Protein AF-A0A2S8VCX4-F1 (afdb_monomer_lite)

pLDDT: mean 88.56, std 6.52, range [58.34, 95.56]

Foldseek 3Di:
DVVLVVVLVVCQVPADWDDDPNDIDGDHDPVSVVVVVVVVVVVVVVVVVVVVVVVVVVVVVVVVVVVVVVVVVVVVVVVVVVVVVVVVVVVVVVVVVVVVVD

Radius of gyration: 37.27 Å; chains: 1; bounding box: 66×27×107 Å

Structure (mmCIF, N/CA/C/O backbone):
data_AF-A0A2S8VCX4-F1
#
_entry.id   AF-A0A2S8VCX4-F1
#
loop_
_atom_site.group_PDB
_atom_site.id
_atom_site.type_symbol
_atom_site.label_atom_id
_atom_site.label_alt_id
_atom_site.label_comp_id
_atom_site.label_asym_id
_atom_site.label_entity_id
_atom_site.label_seq_id
_atom_site.pdbx_PDB_ins_code
_atom_site.Cartn_x
_atom_site.Cartn_y
_atom_site.Cartn_z
_atom_site.occupancy
_atom_site.B_iso_or_equiv
_atom_site.auth_seq_id
_atom_site.auth_comp_id
_atom_site.auth_asym_id
_atom_site.auth_atom_id
_atom_site.pdbx_PDB_model_num
ATOM 1 N N . MET A 1 1 ? -18.336 2.951 12.801 1.00 72.75 1 MET A N 1
ATOM 2 C CA . MET A 1 1 ? -17.582 1.957 13.606 1.00 72.75 1 MET A CA 1
ATOM 3 C C . MET A 1 1 ? -17.185 2.564 14.944 1.00 72.75 1 MET A C 1
ATOM 5 O O . MET A 1 1 ? -17.523 1.979 15.962 1.00 72.75 1 MET A O 1
ATOM 9 N N . GLU A 1 2 ? -16.592 3.763 14.950 1.00 75.56 2 GLU A N 1
ATOM 10 C CA . GLU A 1 2 ? -16.397 4.572 16.170 1.00 75.56 2 GLU A CA 1
ATOM 11 C C . GLU A 1 2 ? -17.708 4.806 16.932 1.00 75.56 2 GLU A C 1
ATOM 13 O O . GLU A 1 2 ? -17.789 4.443 18.098 1.00 75.56 2 GLU A O 1
ATOM 18 N N . GLU A 1 3 ? -18.780 5.217 16.245 1.00 82.00 3 GLU A N 1
ATOM 19 C CA . GLU A 1 3 ? -20.110 5.394 16.861 1.00 82.00 3 GLU A CA 1
ATOM 20 C C . GLU A 1 3 ? -20.625 4.142 17.599 1.00 82.00 3 GLU A C 1
ATOM 22 O O . GLU A 1 3 ? -21.246 4.247 18.653 1.00 82.00 3 GLU A O 1
ATOM 27 N N . LYS A 1 4 ? -20.339 2.936 17.083 1.00 81.06 4 LYS A N 1
ATOM 28 C CA . LYS A 1 4 ? -20.727 1.673 17.735 1.00 81.06 4 LYS A CA 1
ATOM 29 C C . LYS A 1 4 ? -19.902 1.400 18.990 1.00 81.06 4 LYS A C 1
ATOM 31 O O . LYS A 1 4 ? -20.446 0.955 19.994 1.00 81.06 4 LYS A O 1
ATOM 36 N N . ILE A 1 5 ? -18.596 1.653 18.924 1.00 84.00 5 ILE A N 1
ATOM 37 C CA . ILE A 1 5 ? -17.701 1.509 20.074 1.00 84.00 5 ILE A CA 1
ATOM 38 C C . ILE A 1 5 ? -18.130 2.477 21.177 1.00 84.00 5 ILE A C 1
ATOM 40 O O . ILE A 1 5 ? -18.185 2.087 22.340 1.00 84.00 5 ILE A O 1
ATOM 44 N N . ASP A 1 6 ? -18.462 3.714 20.818 1.00 85.75 6 ASP A N 1
ATOM 45 C CA . ASP A 1 6 ? -18.850 4.737 21.783 1.00 85.75 6 ASP A CA 1
ATOM 46 C C . ASP A 1 6 ? -20.217 4.447 22.414 1.00 85.75 6 ASP A C 1
ATOM 48 O O . ASP A 1 6 ? -20.341 4.545 23.633 1.00 85.75 6 ASP A O 1
ATOM 52 N N . LEU A 1 7 ? -21.186 3.933 21.646 1.00 85.75 7 LEU A N 1
ATOM 53 C CA . LEU A 1 7 ? -22.450 3.410 22.185 1.00 85.75 7 LEU A CA 1
ATOM 54 C C . LEU A 1 7 ? -22.236 2.282 23.205 1.00 85.75 7 LEU A C 1
ATOM 56 O O . LEU A 1 7 ? -22.892 2.246 24.248 1.00 85.75 7 LEU A O 1
ATOM 60 N N . ILE A 1 8 ? -21.322 1.347 22.928 1.00 82.31 8 ILE A N 1
ATOM 61 C CA . ILE A 1 8 ? -21.028 0.258 23.867 1.00 82.31 8 ILE A CA 1
ATOM 62 C C . ILE A 1 8 ? -20.298 0.796 25.105 1.00 82.31 8 ILE A C 1
ATOM 64 O O . ILE A 1 8 ? -20.647 0.426 26.224 1.00 82.31 8 ILE A O 1
ATOM 68 N N . LYS A 1 9 ? -19.332 1.709 24.948 1.00 83.12 9 LYS A N 1
ATOM 69 C CA . LYS A 1 9 ? -18.660 2.364 26.086 1.00 83.12 9 LYS A CA 1
ATOM 70 C C . LYS A 1 9 ? -19.644 3.121 26.976 1.00 83.12 9 LYS A C 1
ATOM 72 O O . LYS A 1 9 ? -19.517 3.065 28.199 1.00 83.12 9 LYS A O 1
ATOM 77 N N . GLU A 1 10 ? -20.610 3.816 26.384 1.00 84.75 10 GLU A N 1
ATOM 78 C CA . GLU A 1 10 ? -21.642 4.548 27.115 1.00 84.75 10 GLU A CA 1
ATOM 79 C C . GLU A 1 10 ? -22.530 3.590 27.917 1.00 84.75 10 GLU A C 1
ATOM 81 O O . GLU A 1 10 ? -22.727 3.792 29.117 1.00 84.75 10 GLU A O 1
ATOM 86 N N . LYS A 1 11 ? -22.981 2.486 27.304 1.00 80.62 11 LYS A N 1
ATOM 87 C CA . LYS A 1 11 ? -23.711 1.418 28.009 1.00 80.62 11 LYS A CA 1
ATOM 88 C C . LYS A 1 11 ? -22.910 0.828 29.170 1.00 80.62 11 LYS A C 1
ATOM 90 O O . LYS A 1 11 ? -23.476 0.601 30.233 1.00 80.62 11 LYS A O 1
ATOM 95 N N . LEU A 1 12 ? -21.611 0.588 28.980 1.00 79.38 12 LEU A N 1
ATOM 96 C CA . LEU A 1 12 ? -20.728 0.063 30.028 1.00 79.38 12 LEU A CA 1
ATOM 97 C C . LEU A 1 12 ? -20.538 1.067 31.173 1.00 79.38 12 LEU A C 1
ATOM 99 O O . LEU A 1 12 ? -20.529 0.675 32.336 1.00 79.38 12 LEU A O 1
ATOM 103 N N . SER A 1 13 ? -20.419 2.356 30.852 1.00 80.94 13 SER A N 1
ATOM 104 C CA . SER A 1 13 ? -20.214 3.426 31.840 1.00 80.94 13 SER A CA 1
ATOM 105 C C . SER A 1 13 ? -21.471 3.712 32.665 1.00 80.94 13 SER A C 1
ATOM 107 O O . SER A 1 13 ? -21.369 4.058 33.839 1.00 80.94 13 SER A O 1
ATOM 109 N N . ASN A 1 14 ? -22.649 3.522 32.065 1.00 81.75 14 ASN A N 1
ATOM 110 C CA . ASN A 1 14 ? -23.957 3.715 32.698 1.00 81.75 14 ASN A CA 1
ATOM 111 C C . ASN A 1 14 ? -24.597 2.397 33.180 1.00 81.75 14 ASN A C 1
ATOM 113 O O . ASN A 1 14 ? -25.761 2.378 33.588 1.00 81.75 14 ASN A O 1
ATOM 117 N N . GLY A 1 15 ? -23.861 1.285 33.104 1.00 76.94 15 GLY A N 1
ATOM 118 C CA . GLY A 1 15 ? -24.338 -0.042 33.475 1.00 76.94 15 GLY A CA 1
ATOM 119 C C . GLY A 1 15 ? -24.612 -0.170 34.973 1.00 76.94 15 GLY A C 1
ATOM 120 O O . GLY A 1 15 ? -24.052 0.553 35.801 1.00 76.94 15 GLY A O 1
ATOM 121 N N . LYS A 1 16 ? -25.474 -1.126 35.344 1.00 79.31 16 LYS A N 1
ATOM 122 C CA . LYS A 1 16 ? -25.725 -1.429 36.757 1.00 79.31 16 LYS A CA 1
ATOM 123 C C . LYS A 1 16 ? -24.411 -1.821 37.423 1.00 79.31 16 LYS A C 1
ATOM 125 O O . LYS A 1 16 ? -23.746 -2.772 37.011 1.00 79.31 16 LYS A O 1
ATOM 130 N N . SER A 1 17 ? -24.059 -1.080 38.465 1.00 80.12 17 SER A N 1
ATOM 131 C CA . SER A 1 17 ? -22.903 -1.366 39.297 1.00 80.12 17 SER A CA 1
ATOM 132 C C . SER A 1 17 ? -23.350 -1.763 40.696 1.00 80.12 17 SER A C 1
ATOM 134 O O . SER A 1 17 ? -24.365 -1.292 41.211 1.00 80.12 17 SER A O 1
ATOM 136 N N . ARG A 1 18 ? -22.593 -2.670 41.304 1.00 83.81 18 ARG A N 1
ATOM 137 C CA . ARG A 1 18 ? -22.766 -3.117 42.685 1.00 83.81 18 ARG A CA 1
ATOM 138 C C . ARG A 1 18 ? -21.433 -3.060 43.407 1.00 83.81 18 ARG A C 1
ATOM 140 O O . ARG A 1 18 ? -20.382 -3.183 42.785 1.00 83.81 18 ARG A O 1
ATOM 147 N N . PHE A 1 19 ? -21.471 -2.874 44.717 1.00 83.12 19 PHE A N 1
ATOM 148 C CA . PHE A 1 19 ? -20.269 -2.897 45.538 1.00 83.12 19 PHE A CA 1
ATOM 149 C C . PHE A 1 19 ? -20.150 -4.261 46.218 1.00 83.12 19 PHE A C 1
ATOM 151 O O . PHE A 1 19 ? -21.009 -4.634 47.012 1.00 83.12 19 PHE A O 1
ATOM 158 N N . GLU A 1 20 ? -19.097 -5.010 45.900 1.00 86.75 20 GLU A N 1
ATOM 159 C CA . GLU A 1 20 ? -18.824 -6.340 46.448 1.00 86.75 20 GLU A CA 1
ATOM 160 C C . GLU A 1 20 ? -17.368 -6.420 46.921 1.00 86.75 20 GLU A C 1
ATOM 162 O O . GLU A 1 20 ? -16.449 -6.019 46.209 1.00 86.75 20 GLU A O 1
ATOM 167 N N . ASN A 1 21 ? -17.140 -6.934 48.136 1.00 86.50 21 ASN A N 1
ATOM 168 C CA . ASN A 1 21 ? -15.802 -7.142 48.715 1.00 86.50 21 ASN A CA 1
ATOM 169 C C . ASN A 1 21 ? -14.867 -5.917 48.641 1.00 86.50 21 ASN A C 1
ATOM 171 O O . ASN A 1 21 ? -13.681 -6.043 48.331 1.00 86.50 21 ASN A O 1
ATOM 175 N N . GLY A 1 22 ? -15.393 -4.717 48.903 1.00 88.38 22 GLY A N 1
ATOM 176 C CA . GLY A 1 22 ? -14.596 -3.488 48.861 1.00 88.38 22 GLY A CA 1
ATOM 177 C C . GLY A 1 22 ? -14.320 -2.955 47.450 1.00 88.38 22 GLY A C 1
ATOM 178 O O . GLY A 1 22 ? -13.492 -2.059 47.301 1.00 88.38 22 GLY A O 1
ATOM 179 N N . LYS A 1 23 ? -14.973 -3.499 46.413 1.00 86.44 23 LYS A N 1
ATOM 180 C CA . LYS A 1 23 ? -14.773 -3.115 45.010 1.00 86.44 23 LYS A CA 1
ATOM 181 C C . LYS A 1 23 ? -16.100 -2.842 44.311 1.00 86.44 23 LYS A C 1
ATOM 183 O O . LYS A 1 23 ? -17.088 -3.535 44.533 1.00 86.44 23 LYS A O 1
ATOM 188 N N . THR A 1 24 ? -16.097 -1.868 43.408 1.00 80.31 24 THR A N 1
ATOM 189 C CA . THR A 1 24 ? -17.207 -1.656 42.475 1.00 80.31 24 THR A CA 1
ATOM 190 C C . THR A 1 24 ? -17.109 -2.663 41.334 1.00 80.31 24 THR A C 1
ATOM 192 O O . THR A 1 24 ? -16.079 -2.763 40.670 1.00 80.31 24 THR A O 1
ATOM 195 N N . VAL A 1 25 ? -18.184 -3.407 41.111 1.00 80.56 25 VAL A N 1
ATOM 196 C CA . VAL A 1 25 ? -18.344 -4.402 40.053 1.00 80.56 25 VAL A CA 1
ATOM 197 C C . VAL A 1 25 ? -19.444 -3.911 39.121 1.00 80.56 25 VAL A C 1
ATOM 199 O O . VAL A 1 25 ? -20.527 -3.561 39.583 1.00 80.56 25 VAL A O 1
ATOM 202 N N . VAL A 1 26 ? -19.174 -3.878 37.819 1.00 78.12 26 VAL A N 1
ATOM 203 C CA . VAL A 1 26 ? -20.145 -3.483 36.790 1.00 78.12 26 VAL A CA 1
ATOM 204 C C . VAL A 1 26 ? -20.622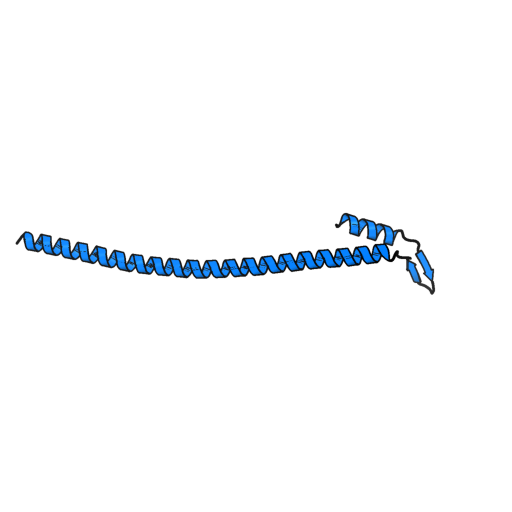 -4.738 36.071 1.00 78.12 26 VAL A C 1
ATOM 206 O O . VAL A 1 26 ? -19.803 -5.556 35.651 1.00 78.12 26 VAL A O 1
ATOM 209 N N . GLU A 1 27 ? -21.936 -4.910 35.944 1.00 76.25 27 GLU A N 1
ATOM 210 C CA . GLU A 1 27 ? -22.494 -5.978 35.117 1.00 76.25 27 GLU A CA 1
ATOM 211 C C . GLU A 1 27 ? -22.357 -5.614 33.640 1.00 76.25 27 GLU A C 1
ATOM 213 O O . GLU A 1 27 ? -22.801 -4.554 33.198 1.00 76.25 27 GLU A O 1
ATOM 218 N N . VAL A 1 28 ? -21.747 -6.516 32.874 1.00 76.19 28 VAL A N 1
ATOM 219 C CA . VAL A 1 28 ? -21.534 -6.343 31.439 1.00 76.19 28 VAL A CA 1
ATOM 220 C C . VAL A 1 28 ? -22.283 -7.431 30.684 1.00 76.19 28 VAL A C 1
ATOM 222 O O . VAL A 1 28 ? -22.133 -8.618 30.977 1.00 76.19 28 VAL A O 1
ATOM 225 N N . GLY A 1 29 ? -23.073 -7.027 29.689 1.00 82.00 29 GLY A N 1
ATOM 226 C CA . GLY A 1 29 ? -23.708 -7.956 28.764 1.00 82.00 29 GLY A CA 1
ATOM 227 C C . GLY A 1 29 ? -22.657 -8.684 27.927 1.00 82.00 29 GLY A C 1
ATOM 228 O O . GLY A 1 29 ? -21.845 -8.054 27.250 1.00 82.00 29 GLY A O 1
ATOM 229 N N . LEU A 1 30 ? -22.688 -10.019 27.929 1.00 82.06 30 LEU A N 1
ATOM 230 C CA . LEU A 1 30 ? -21.767 -10.838 27.128 1.00 82.06 30 LEU A CA 1
ATOM 231 C C . LEU A 1 30 ? -21.856 -10.502 25.625 1.00 82.06 30 LEU A C 1
ATOM 233 O O . LEU A 1 30 ? -20.855 -10.559 24.917 1.00 82.06 30 LEU A O 1
ATOM 237 N N . SER A 1 31 ? -23.043 -10.116 25.146 1.00 84.81 31 SER A N 1
ATOM 238 C CA . SER A 1 31 ? -23.271 -9.677 23.765 1.00 84.81 31 SER A CA 1
ATOM 239 C C . SER A 1 31 ? -22.502 -8.405 23.412 1.00 84.81 31 SER A C 1
ATOM 241 O O . SER A 1 31 ? -21.873 -8.364 22.360 1.00 84.81 31 SER A O 1
ATOM 243 N N . ASP A 1 32 ? -22.508 -7.399 24.292 1.00 83.69 32 ASP A N 1
ATOM 244 C CA . ASP A 1 32 ? -21.788 -6.142 24.067 1.00 83.69 32 ASP A CA 1
ATOM 245 C C . ASP A 1 32 ? -20.264 -6.389 24.079 1.00 83.69 32 ASP A C 1
ATOM 247 O O . ASP A 1 32 ? -19.526 -5.833 23.265 1.00 83.69 32 ASP A O 1
ATOM 251 N N . LEU A 1 33 ? -19.789 -7.294 24.949 1.00 84.25 33 LEU A N 1
ATOM 252 C CA . LEU A 1 33 ? -18.382 -7.706 24.989 1.00 84.25 33 LEU A CA 1
ATOM 253 C C . LEU A 1 33 ? -17.958 -8.441 23.704 1.00 84.25 33 LEU A C 1
ATOM 255 O O . LEU A 1 33 ? -16.895 -8.161 23.147 1.00 84.25 33 LEU A O 1
ATOM 259 N N . ASN A 1 34 ? -18.797 -9.356 23.210 1.00 89.06 34 ASN A N 1
ATOM 260 C CA . ASN A 1 34 ? -18.562 -10.067 21.952 1.00 89.06 34 ASN A CA 1
ATOM 261 C C . ASN A 1 34 ? -18.569 -9.125 20.743 1.00 89.06 34 ASN A C 1
ATOM 263 O O . ASN A 1 34 ? -17.773 -9.314 19.820 1.00 89.06 34 ASN A O 1
ATOM 267 N N . GLU A 1 35 ? -19.432 -8.106 20.734 1.00 88.62 35 GLU A N 1
ATOM 268 C CA . GLU A 1 35 ? -19.448 -7.111 19.659 1.00 88.62 35 GLU A CA 1
ATOM 269 C C . GLU A 1 35 ? -18.157 -6.279 19.665 1.00 88.62 35 GLU A C 1
ATOM 271 O O . GLU A 1 35 ? -17.547 -6.107 18.611 1.00 88.62 35 GLU A O 1
ATOM 276 N N . LEU A 1 36 ? -17.659 -5.856 20.835 1.00 87.44 36 LEU A N 1
ATOM 277 C CA . LEU A 1 36 ? -16.359 -5.177 20.943 1.00 87.44 36 LEU A CA 1
ATOM 278 C C . LEU A 1 36 ? -15.193 -6.043 20.452 1.00 87.44 36 LEU A C 1
ATOM 280 O O . LEU A 1 36 ? -14.326 -5.548 19.732 1.00 87.44 36 LEU A O 1
ATOM 284 N N . LEU A 1 37 ? -15.171 -7.326 20.820 1.00 89.50 37 LEU A N 1
ATOM 285 C CA . LEU A 1 37 ? -14.154 -8.277 20.358 1.00 89.50 37 LEU A CA 1
ATOM 286 C C . LEU A 1 37 ? -14.188 -8.449 18.837 1.00 89.50 37 LEU A C 1
ATOM 288 O O . LEU A 1 37 ? -13.139 -8.430 18.193 1.00 89.50 37 LEU A O 1
ATOM 292 N N . SER A 1 38 ? -15.386 -8.561 18.265 1.00 90.69 38 SER A N 1
ATOM 293 C CA . SER A 1 38 ? -15.573 -8.685 16.816 1.00 90.69 38 SER A CA 1
ATOM 294 C C . SER A 1 38 ? -15.107 -7.422 16.090 1.00 90.69 38 SER A C 1
ATOM 296 O O . SER A 1 38 ? -14.338 -7.502 15.138 1.00 90.69 38 SER A O 1
ATOM 298 N N . LEU A 1 39 ? -15.469 -6.240 16.598 1.00 91.25 39 LEU A N 1
ATOM 299 C CA . LEU A 1 39 ? -15.014 -4.961 16.049 1.00 91.25 39 LEU A CA 1
ATOM 300 C C . LEU A 1 39 ? -13.489 -4.812 16.122 1.00 91.25 39 LEU A C 1
ATOM 302 O O . LEU A 1 39 ? -12.867 -4.352 15.165 1.00 91.25 39 LEU A O 1
ATOM 306 N N . ALA A 1 40 ? -12.867 -5.214 17.233 1.00 88.38 40 ALA A N 1
ATOM 307 C CA . ALA A 1 40 ? -11.413 -5.192 17.371 1.00 88.38 40 ALA A CA 1
ATOM 308 C C . ALA A 1 40 ? -10.730 -6.130 16.361 1.00 88.38 40 ALA A C 1
ATOM 310 O O . ALA A 1 40 ? -9.708 -5.767 15.773 1.00 88.38 40 ALA A O 1
ATOM 311 N N . TYR A 1 41 ? -11.307 -7.312 16.135 1.00 91.94 41 TYR A N 1
ATOM 312 C CA . TYR A 1 41 ? -10.835 -8.263 15.134 1.00 91.94 41 TYR A CA 1
ATOM 313 C C . TYR A 1 41 ? -10.920 -7.683 13.715 1.00 91.94 41 TYR A C 1
ATOM 315 O O . TYR A 1 41 ? -9.921 -7.682 12.993 1.00 91.94 41 TYR A O 1
ATOM 323 N N . ASP A 1 42 ? -12.062 -7.101 13.349 1.00 91.44 42 ASP A N 1
ATOM 324 C CA . ASP A 1 42 ? -12.277 -6.491 12.034 1.00 91.44 42 ASP A CA 1
ATOM 325 C C . ASP A 1 42 ? -11.317 -5.322 11.774 1.00 91.44 42 ASP A C 1
ATOM 327 O O . ASP A 1 42 ? -10.701 -5.244 10.708 1.00 91.44 42 ASP A O 1
ATOM 331 N N . ILE A 1 43 ? -11.126 -4.437 12.761 1.00 90.06 43 ILE A N 1
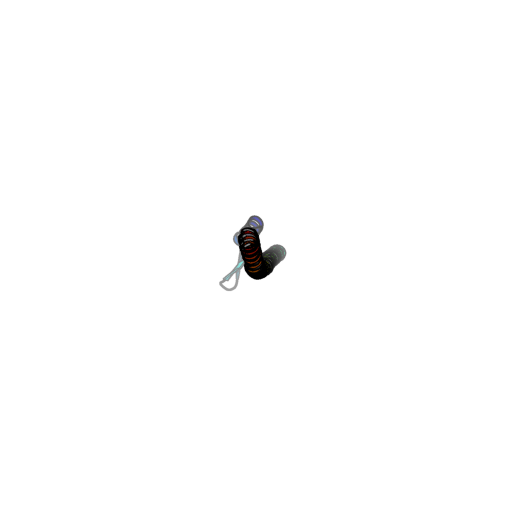ATOM 332 C CA . ILE A 1 43 ? -10.185 -3.308 12.666 1.00 90.06 43 ILE A CA 1
ATOM 333 C C . ILE A 1 43 ? -8.757 -3.812 12.454 1.00 90.06 43 ILE A C 1
ATOM 335 O O . ILE A 1 43 ? -8.025 -3.274 11.618 1.00 90.06 43 ILE A O 1
ATOM 339 N N . ASN A 1 44 ? -8.346 -4.835 13.201 1.00 92.38 44 ASN A N 1
ATOM 340 C CA . ASN A 1 44 ? -7.003 -5.389 13.079 1.00 92.38 44 ASN A CA 1
ATOM 341 C C . ASN A 1 44 ? -6.794 -6.067 11.724 1.00 92.38 44 ASN A C 1
ATOM 343 O O . ASN A 1 44 ? -5.763 -5.835 11.095 1.00 92.38 44 ASN A O 1
ATOM 347 N N . ASN A 1 45 ? -7.778 -6.817 11.228 1.00 94.12 45 ASN A N 1
ATOM 348 C CA . ASN A 1 45 ? -7.720 -7.408 9.892 1.00 94.12 45 ASN A CA 1
ATOM 349 C C . ASN A 1 45 ? -7.663 -6.348 8.790 1.00 94.12 45 ASN A C 1
ATOM 351 O O . ASN A 1 45 ? -6.861 -6.465 7.865 1.00 94.12 45 ASN A O 1
ATOM 355 N N . TYR A 1 46 ? -8.466 -5.287 8.896 1.00 93.38 46 TYR A N 1
ATOM 356 C CA . TYR A 1 46 ? -8.412 -4.172 7.955 1.00 93.38 46 TYR A CA 1
ATOM 357 C C . TYR A 1 46 ? -7.021 -3.524 7.930 1.00 93.38 46 TYR A C 1
ATOM 359 O O . TYR A 1 46 ? -6.448 -3.325 6.858 1.00 93.38 46 TYR A O 1
ATOM 367 N N . ARG A 1 47 ? -6.443 -3.243 9.107 1.00 93.69 47 ARG A N 1
ATOM 368 C CA . ARG A 1 47 ? -5.090 -2.677 9.230 1.00 93.69 47 ARG A CA 1
ATOM 369 C C . ARG A 1 47 ? -4.026 -3.602 8.646 1.00 93.69 47 ARG A C 1
ATOM 371 O O . ARG A 1 47 ? -3.152 -3.127 7.926 1.00 93.69 47 ARG A O 1
ATOM 378 N N . LEU A 1 48 ? -4.113 -4.901 8.925 1.00 94.88 48 LEU A N 1
ATOM 379 C CA . LEU A 1 48 ? -3.190 -5.901 8.393 1.00 94.88 48 LEU A CA 1
ATOM 380 C C . LEU A 1 48 ? -3.249 -5.943 6.859 1.00 94.88 48 LEU A C 1
ATOM 382 O O . LEU A 1 48 ? -2.214 -5.878 6.202 1.00 94.88 48 LEU A O 1
ATOM 386 N N . ASN A 1 49 ? -4.456 -5.967 6.290 1.00 95.06 49 ASN A N 1
ATOM 387 C CA . ASN A 1 49 ? -4.657 -5.955 4.841 1.00 95.06 49 ASN A CA 1
ATOM 388 C C . ASN A 1 49 ? -4.137 -4.665 4.195 1.00 95.06 49 ASN A C 1
ATOM 390 O O . ASN A 1 49 ? -3.513 -4.711 3.135 1.00 95.06 49 ASN A O 1
ATOM 394 N N . ALA A 1 50 ? -4.356 -3.511 4.830 1.00 94.56 50 ALA A N 1
ATOM 395 C CA . ALA A 1 50 ? -3.829 -2.238 4.347 1.00 94.56 50 ALA A CA 1
ATOM 396 C C . ALA A 1 50 ? -2.290 -2.230 4.328 1.00 94.56 50 ALA A C 1
ATOM 398 O O . ALA A 1 50 ? -1.694 -1.830 3.328 1.00 94.56 50 ALA A O 1
ATOM 399 N N . LEU A 1 51 ? -1.648 -2.718 5.397 1.00 94.94 51 LEU A N 1
ATOM 400 C CA . LEU A 1 51 ? -0.189 -2.842 5.478 1.00 94.94 51 LEU A CA 1
ATOM 401 C C . LEU A 1 51 ? 0.362 -3.802 4.421 1.00 94.94 51 LEU A C 1
ATOM 403 O O . LEU A 1 51 ? 1.324 -3.462 3.736 1.00 94.94 51 LEU A O 1
ATOM 407 N N . TRP A 1 52 ? -0.280 -4.956 4.241 1.00 94.50 52 TRP A N 1
ATOM 408 C CA . TRP A 1 52 ? 0.097 -5.920 3.212 1.00 94.50 52 TRP A CA 1
ATOM 409 C C . TRP A 1 52 ? 0.042 -5.305 1.809 1.00 94.50 52 TRP A C 1
ATOM 411 O O . TRP A 1 52 ? 1.004 -5.391 1.049 1.00 94.50 52 TRP A O 1
ATOM 421 N N . ASN A 1 53 ? -1.051 -4.617 1.471 1.00 93.81 53 ASN A N 1
ATOM 422 C CA . ASN A 1 53 ? -1.199 -3.976 0.163 1.00 93.81 53 ASN A CA 1
ATOM 423 C C . ASN A 1 53 ? -0.158 -2.870 -0.069 1.00 93.81 53 ASN A C 1
ATOM 425 O O . ASN A 1 53 ? 0.360 -2.734 -1.182 1.00 93.81 53 ASN A O 1
ATOM 429 N N . LEU A 1 54 ? 0.180 -2.101 0.970 1.00 93.56 54 LEU A N 1
ATOM 430 C CA . LEU A 1 54 ? 1.249 -1.103 0.911 1.00 93.56 54 LEU A CA 1
ATOM 431 C C . LEU A 1 54 ? 2.616 -1.748 0.660 1.00 93.56 54 LEU A C 1
ATOM 433 O O . LEU A 1 54 ? 3.379 -1.252 -0.169 1.00 93.56 54 LEU A O 1
ATOM 437 N N . GLU A 1 55 ? 2.916 -2.866 1.320 1.00 94.44 55 GLU A N 1
ATOM 438 C CA . GLU A 1 55 ? 4.160 -3.610 1.112 1.00 94.44 55 GLU A CA 1
ATOM 439 C C . GLU A 1 55 ? 4.267 -4.142 -0.324 1.00 94.44 55 GLU A C 1
ATOM 441 O O . GLU A 1 55 ? 5.285 -3.926 -0.989 1.00 94.44 55 GLU A O 1
ATOM 446 N N . GLN A 1 56 ? 3.199 -4.758 -0.845 1.00 93.06 56 GLN A N 1
ATOM 447 C CA . GLN A 1 56 ? 3.175 -5.252 -2.226 1.00 93.06 56 GLN A CA 1
ATOM 448 C C . GLN A 1 56 ? 3.337 -4.113 -3.243 1.00 93.06 56 GLN A C 1
ATOM 450 O O . GLN A 1 56 ? 4.104 -4.236 -4.200 1.00 93.06 56 GLN A O 1
ATOM 455 N N . THR A 1 57 ? 2.677 -2.974 -3.010 1.00 92.06 57 THR A N 1
ATOM 456 C CA . THR A 1 57 ? 2.794 -1.788 -3.875 1.00 92.06 57 THR A CA 1
ATOM 457 C C . THR A 1 57 ? 4.210 -1.208 -3.839 1.00 92.06 57 THR A C 1
ATOM 459 O O . THR A 1 57 ? 4.774 -0.883 -4.883 1.00 92.06 57 THR A O 1
ATOM 462 N N . SER A 1 58 ? 4.826 -1.131 -2.656 1.00 92.19 58 SER A N 1
ATOM 463 C CA . SER A 1 58 ? 6.211 -0.673 -2.485 1.00 92.19 58 SER A CA 1
ATOM 464 C C . SER A 1 58 ? 7.201 -1.570 -3.232 1.00 92.19 58 SER A C 1
ATOM 466 O O . SER A 1 58 ? 8.097 -1.081 -3.924 1.00 92.19 58 SER A O 1
ATOM 468 N N . LYS A 1 59 ? 7.008 -2.891 -3.163 1.00 93.06 59 LYS A N 1
ATOM 469 C CA . LYS A 1 59 ? 7.828 -3.853 -3.904 1.00 93.06 59 LYS A CA 1
ATOM 470 C C . LYS A 1 59 ? 7.684 -3.674 -5.418 1.00 93.06 59 LYS A C 1
ATOM 472 O O . LYS A 1 59 ? 8.696 -3.592 -6.112 1.00 93.06 59 LYS A O 1
ATOM 477 N N . ALA A 1 60 ? 6.455 -3.538 -5.914 1.00 91.25 60 ALA A N 1
ATOM 478 C CA . ALA A 1 60 ? 6.194 -3.295 -7.332 1.00 91.25 60 ALA A CA 1
ATOM 479 C C . ALA A 1 60 ? 6.824 -1.979 -7.827 1.00 91.25 60 ALA A C 1
ATOM 481 O O . ALA A 1 60 ? 7.357 -1.935 -8.937 1.00 91.25 60 ALA A O 1
ATOM 482 N N . CYS A 1 61 ? 6.819 -0.930 -6.996 1.00 92.00 61 CYS A N 1
ATOM 483 C CA . CYS A 1 61 ? 7.472 0.344 -7.299 1.00 92.00 61 CYS A CA 1
ATOM 484 C C . CYS A 1 61 ? 8.989 0.174 -7.476 1.00 92.00 61 CYS A C 1
ATOM 486 O O . CYS A 1 61 ? 9.534 0.566 -8.505 1.00 92.00 61 CYS A O 1
ATOM 488 N N . LYS A 1 62 ? 9.659 -0.504 -6.536 1.00 92.12 62 LYS A N 1
ATOM 489 C CA . LYS A 1 62 ? 11.104 -0.782 -6.625 1.00 92.12 62 LYS A CA 1
ATOM 490 C C . LYS A 1 62 ? 11.464 -1.620 -7.852 1.00 92.12 62 LYS A C 1
ATOM 492 O O . LYS A 1 62 ? 12.460 -1.365 -8.524 1.00 92.12 62 LYS A O 1
ATOM 497 N N . GLU A 1 63 ? 10.654 -2.630 -8.168 1.00 93.06 63 GLU A N 1
ATOM 498 C CA . GLU A 1 63 ? 10.846 -3.451 -9.369 1.00 93.06 63 GLU A CA 1
ATOM 499 C C . GLU A 1 63 ? 10.664 -2.642 -10.660 1.00 93.06 63 GLU A C 1
ATOM 501 O O . GLU A 1 63 ? 11.363 -2.877 -11.650 1.00 93.06 63 GLU A O 1
ATOM 506 N N . TYR A 1 64 ? 9.735 -1.684 -10.671 1.00 91.31 64 TYR A N 1
ATOM 507 C CA . TYR A 1 64 ? 9.568 -0.755 -11.782 1.00 91.31 64 TYR A CA 1
ATOM 508 C C . TYR A 1 64 ? 10.784 0.164 -11.946 1.00 91.31 64 TYR A C 1
ATOM 510 O O . TYR A 1 64 ? 11.309 0.254 -13.054 1.00 91.31 64 TYR A O 1
ATOM 518 N N . GLU A 1 65 ? 11.272 0.776 -10.866 1.00 92.75 65 GLU A N 1
ATOM 519 C CA . GLU A 1 65 ? 12.448 1.659 -10.886 1.00 92.75 65 GLU A CA 1
ATOM 520 C C . GLU A 1 65 ? 13.681 0.945 -11.451 1.00 92.75 65 GLU A C 1
ATOM 522 O O . GLU A 1 65 ? 14.272 1.419 -12.421 1.00 92.75 65 GLU A O 1
ATOM 527 N N . MET A 1 66 ? 13.990 -0.260 -10.956 1.00 93.25 66 MET A N 1
ATOM 528 C CA . MET A 1 66 ? 15.108 -1.063 -11.472 1.00 93.25 66 MET A CA 1
ATOM 529 C C . MET A 1 66 ? 14.966 -1.404 -12.963 1.00 93.25 66 MET A C 1
ATOM 531 O O . MET A 1 66 ? 15.957 -1.472 -13.692 1.00 93.25 66 MET A O 1
ATOM 535 N N . ARG A 1 67 ? 13.743 -1.669 -13.446 1.00 90.25 67 ARG A N 1
ATOM 536 C CA . ARG A 1 67 ? 13.512 -1.915 -14.881 1.00 90.25 67 ARG A CA 1
ATOM 537 C C . ARG A 1 67 ? 13.708 -0.648 -15.704 1.00 90.25 67 ARG A C 1
ATOM 539 O O . ARG A 1 67 ? 14.278 -0.729 -16.790 1.00 90.25 67 ARG A O 1
ATOM 546 N N . ASN A 1 68 ? 13.251 0.491 -15.195 1.00 93.56 68 ASN A N 1
ATOM 547 C CA . ASN A 1 68 ? 13.390 1.772 -15.869 1.00 93.56 68 ASN A CA 1
ATOM 548 C C . ASN A 1 68 ? 14.865 2.184 -15.999 1.00 93.56 68 ASN A C 1
ATOM 550 O O . ASN A 1 68 ? 15.287 2.607 -17.071 1.00 93.56 68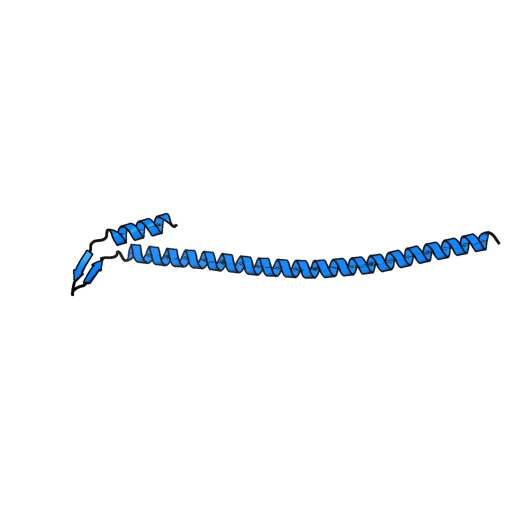 ASN A O 1
ATOM 554 N N . GLU A 1 69 ? 15.673 1.972 -14.957 1.00 93.69 69 GLU A N 1
ATOM 555 C CA . GLU A 1 69 ? 17.124 2.205 -15.004 1.00 93.69 69 GLU A CA 1
ATOM 556 C C . GLU A 1 69 ? 17.803 1.374 -16.103 1.00 93.69 69 GLU A C 1
ATOM 558 O O . GLU A 1 69 ? 18.515 1.920 -16.947 1.00 93.69 69 GLU A O 1
ATOM 563 N N . LYS A 1 70 ? 17.511 0.067 -16.173 1.00 93.62 70 LYS A N 1
ATOM 564 C CA . LYS A 1 70 ? 18.048 -0.818 -17.225 1.00 93.62 70 LYS A CA 1
ATOM 565 C C . LYS A 1 70 ? 17.618 -0.401 -18.632 1.00 93.62 70 LYS A C 1
ATOM 567 O O . LYS A 1 70 ? 18.380 -0.546 -19.592 1.00 93.62 70 LYS A O 1
ATOM 572 N N . TYR A 1 71 ? 16.386 0.083 -18.770 1.00 93.38 71 TYR A N 1
ATOM 573 C CA . TYR A 1 71 ? 15.874 0.586 -20.039 1.00 93.38 71 TYR A CA 1
ATOM 574 C C . TYR A 1 71 ? 16.634 1.842 -20.489 1.00 93.38 71 TYR A C 1
ATOM 576 O O . TYR A 1 71 ? 17.092 1.902 -21.631 1.00 93.38 71 TYR A O 1
ATOM 584 N N . GLU A 1 72 ? 16.858 2.798 -19.587 1.00 95.38 72 GLU A N 1
ATOM 585 C CA . GLU A 1 72 ? 17.646 4.007 -19.860 1.00 95.38 72 GLU A CA 1
ATOM 586 C C . GLU A 1 72 ? 19.107 3.693 -20.221 1.00 95.38 72 GLU A C 1
ATOM 588 O O . GLU A 1 72 ? 19.665 4.278 -21.153 1.00 95.38 72 GLU A O 1
ATOM 593 N N . GLU A 1 73 ? 19.738 2.732 -19.540 1.00 94.62 73 GLU A N 1
ATOM 594 C CA . GLU A 1 73 ? 21.078 2.250 -19.905 1.00 94.62 73 GLU A CA 1
ATOM 595 C C . GLU A 1 73 ? 21.107 1.657 -21.319 1.00 94.62 73 GLU A C 1
ATOM 597 O O . GLU A 1 73 ? 21.985 1.988 -22.121 1.00 94.62 73 GLU A O 1
ATOM 602 N N . SER A 1 74 ? 20.108 0.841 -21.658 1.00 94.31 74 SER A N 1
ATOM 603 C CA . SER A 1 74 ? 19.981 0.248 -22.992 1.00 94.31 74 SER A CA 1
ATOM 604 C C . SER A 1 74 ? 19.795 1.321 -24.070 1.00 94.31 74 SER A C 1
ATOM 606 O O . SER A 1 74 ? 20.440 1.269 -25.119 1.00 94.31 74 SER A O 1
ATOM 608 N N . LEU A 1 75 ? 18.976 2.344 -23.805 1.00 94.44 75 LEU A N 1
ATOM 609 C CA . LEU A 1 75 ? 18.797 3.480 -24.710 1.00 94.44 75 LEU A CA 1
ATOM 610 C C . LEU A 1 75 ? 20.096 4.263 -24.930 1.00 94.44 75 LEU A C 1
ATOM 612 O O . LEU A 1 75 ? 20.374 4.671 -26.059 1.00 94.44 75 LEU A O 1
ATOM 616 N N . LYS A 1 76 ? 20.905 4.471 -23.883 1.00 95.56 76 LYS A N 1
ATOM 617 C CA . LYS A 1 76 ? 22.218 5.128 -24.012 1.00 95.56 76 LYS A CA 1
ATOM 618 C C . LYS A 1 76 ? 23.158 4.333 -24.914 1.00 95.56 76 LYS A C 1
ATOM 620 O O . LYS A 1 76 ? 23.816 4.930 -25.764 1.00 95.56 76 LYS A O 1
ATOM 625 N N . LEU A 1 77 ? 23.188 3.007 -24.770 1.00 94.56 77 LEU A N 1
ATOM 626 C CA . LEU A 1 77 ? 24.001 2.132 -25.619 1.00 94.56 77 LEU A CA 1
ATOM 627 C C . LEU A 1 77 ? 23.564 2.205 -27.085 1.00 94.56 77 LEU A C 1
ATOM 629 O O . LEU A 1 77 ? 24.405 2.416 -27.958 1.00 94.56 77 LEU A O 1
ATOM 633 N N . ILE A 1 78 ? 22.258 2.105 -27.353 1.00 92.88 78 ILE A N 1
ATOM 634 C CA . ILE A 1 78 ? 21.710 2.202 -28.714 1.00 92.88 78 ILE A CA 1
ATOM 635 C C . ILE A 1 78 ? 22.071 3.552 -29.341 1.00 92.88 78 ILE A C 1
ATOM 637 O O . ILE A 1 78 ? 22.588 3.578 -30.455 1.00 92.88 78 ILE A O 1
ATOM 641 N N . LYS A 1 79 ? 21.882 4.660 -28.610 1.00 93.88 79 LYS A N 1
ATOM 642 C CA . LYS A 1 79 ? 22.272 6.004 -29.074 1.00 93.88 79 LYS A CA 1
ATOM 643 C C . LYS A 1 79 ? 23.768 6.104 -29.382 1.00 93.88 79 LYS A C 1
ATOM 645 O O . LYS A 1 79 ? 24.157 6.753 -30.349 1.00 93.88 79 LYS A O 1
ATOM 650 N N . GLY A 1 80 ? 24.615 5.467 -28.574 1.00 93.94 80 GLY A N 1
ATOM 651 C CA . GLY A 1 80 ? 26.055 5.398 -28.826 1.00 93.94 80 GLY A CA 1
ATOM 652 C C . GLY A 1 80 ? 26.380 4.700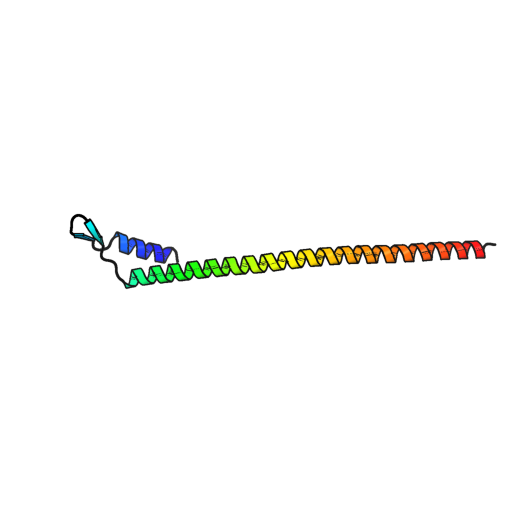 -30.148 1.00 93.94 80 GLY A C 1
ATOM 653 O O . GLY A 1 80 ? 27.173 5.217 -30.935 1.00 93.94 80 GLY A O 1
ATOM 654 N N . VAL A 1 81 ? 25.728 3.566 -30.422 1.00 93.12 81 VAL A N 1
ATOM 655 C CA . VAL A 1 81 ? 25.896 2.817 -31.677 1.00 93.12 81 VAL A CA 1
ATOM 656 C C . VAL A 1 81 ? 25.410 3.631 -32.874 1.00 93.12 81 VAL A C 1
ATOM 658 O O . VAL A 1 81 ? 26.152 3.760 -33.846 1.00 93.12 81 VAL A O 1
ATOM 661 N N . THR A 1 82 ? 24.211 4.218 -32.807 1.00 92.31 82 THR A N 1
ATOM 662 C CA . THR A 1 82 ? 23.660 5.004 -33.924 1.00 92.31 82 THR A CA 1
ATOM 663 C C . THR A 1 82 ? 24.543 6.204 -34.249 1.00 92.31 82 THR A C 1
ATOM 665 O O . THR A 1 82 ? 24.912 6.385 -35.404 1.00 92.31 82 THR A O 1
ATOM 668 N N . ASN A 1 83 ? 25.001 6.945 -33.234 1.00 92.19 83 ASN A N 1
ATOM 669 C CA . ASN A 1 83 ? 25.915 8.072 -33.438 1.00 92.19 83 ASN A CA 1
ATOM 670 C C . ASN A 1 83 ? 27.248 7.630 -34.065 1.00 92.19 83 ASN A C 1
ATOM 672 O O . ASN A 1 83 ? 27.831 8.349 -34.876 1.00 92.19 83 ASN A O 1
ATOM 676 N N . GLY A 1 84 ? 27.755 6.452 -33.687 1.00 91.38 84 GLY A N 1
ATOM 677 C CA . GLY A 1 84 ? 28.958 5.873 -34.284 1.00 91.38 84 GLY A CA 1
ATOM 678 C C . GLY A 1 84 ? 28.781 5.560 -35.772 1.00 91.38 84 GLY A C 1
ATOM 679 O O . GLY A 1 84 ? 29.658 5.890 -36.571 1.00 91.38 84 GLY A O 1
ATOM 680 N N . VAL A 1 85 ? 27.640 4.973 -36.144 1.00 93.00 85 VAL A N 1
ATOM 681 C CA . VAL A 1 85 ? 27.288 4.668 -37.540 1.00 93.00 85 VAL A CA 1
ATOM 682 C C . VAL A 1 85 ? 27.133 5.949 -38.359 1.00 93.00 85 VAL A C 1
ATOM 684 O O . VAL A 1 85 ? 27.744 6.058 -39.420 1.00 93.00 85 VAL A O 1
ATOM 687 N N . ASP A 1 86 ? 26.403 6.943 -37.850 1.00 91.06 86 ASP A N 1
ATOM 688 C CA . ASP A 1 86 ? 26.201 8.223 -38.539 1.00 91.06 86 ASP A CA 1
ATOM 689 C C . ASP A 1 86 ? 27.539 8.922 -38.821 1.00 91.06 86 ASP A C 1
ATOM 691 O O . ASP A 1 86 ? 27.805 9.360 -39.943 1.00 91.06 86 ASP A O 1
ATOM 695 N N . ASN A 1 87 ? 28.437 8.949 -37.831 1.00 92.94 87 ASN A N 1
ATOM 696 C CA . ASN A 1 87 ? 29.776 9.513 -37.992 1.00 92.94 87 ASN A CA 1
ATOM 697 C C . ASN A 1 87 ? 30.611 8.763 -39.042 1.00 92.94 87 ASN A C 1
ATOM 699 O O . ASN A 1 87 ? 31.350 9.394 -39.804 1.00 92.94 87 ASN A O 1
ATOM 703 N N . ALA A 1 88 ? 30.509 7.431 -39.094 1.00 92.44 88 ALA A N 1
ATOM 704 C CA . ALA A 1 88 ? 31.203 6.625 -40.094 1.00 92.44 88 ALA A CA 1
ATOM 705 C C . ALA A 1 88 ? 30.690 6.925 -41.511 1.00 92.44 88 ALA A C 1
ATOM 707 O O . ALA A 1 88 ? 31.498 7.176 -42.405 1.00 92.44 88 ALA A O 1
ATOM 708 N N . ILE A 1 89 ? 29.366 7.005 -41.692 1.00 92.81 89 ILE A N 1
ATOM 709 C CA . ILE A 1 89 ? 28.739 7.355 -42.974 1.00 92.81 89 ILE A CA 1
ATOM 710 C C . ILE A 1 89 ? 29.204 8.738 -43.438 1.00 92.81 89 ILE A C 1
ATOM 712 O O . ILE A 1 89 ? 29.642 8.886 -44.576 1.00 92.81 89 ILE A O 1
ATOM 716 N N . VAL A 1 90 ? 29.168 9.750 -42.563 1.00 93.31 90 VAL A N 1
ATOM 717 C CA . VAL A 1 90 ? 29.620 11.111 -42.903 1.00 93.31 90 VAL A CA 1
ATOM 718 C C . VAL A 1 90 ? 31.086 11.114 -43.337 1.00 93.31 90 VAL A C 1
ATOM 720 O O . VAL A 1 90 ? 31.449 11.773 -44.315 1.00 93.31 90 VAL A O 1
ATOM 723 N N . LYS A 1 91 ? 31.945 10.365 -42.637 1.00 93.75 91 LYS A N 1
ATOM 724 C CA . LYS A 1 91 ? 33.365 10.253 -42.983 1.00 93.75 91 LYS A CA 1
ATOM 725 C C . LYS A 1 91 ? 33.562 9.608 -44.357 1.00 93.75 91 LYS A C 1
ATOM 727 O O . LYS A 1 91 ? 34.363 10.117 -45.143 1.00 93.75 91 LYS A O 1
ATOM 732 N N . ASP A 1 92 ? 32.829 8.540 -44.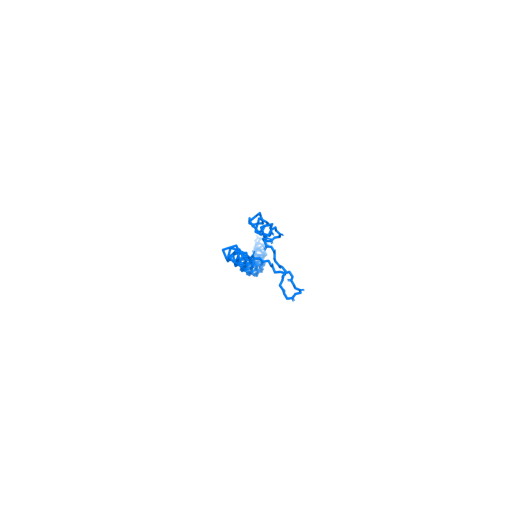653 1.00 94.38 92 ASP A N 1
ATOM 733 C CA . ASP A 1 92 ? 32.911 7.850 -45.941 1.00 94.38 92 ASP A CA 1
ATOM 734 C C . ASP A 1 92 ? 32.369 8.702 -47.093 1.00 94.38 92 ASP A C 1
ATOM 736 O O . ASP A 1 92 ? 33.028 8.804 -48.128 1.00 94.38 92 ASP A O 1
ATOM 740 N N . VAL A 1 93 ? 31.241 9.395 -46.907 1.00 92.81 93 VAL A N 1
ATOM 741 C CA . VAL A 1 93 ? 30.692 10.331 -47.905 1.00 92.81 93 VAL A CA 1
ATOM 742 C C . VAL A 1 93 ? 31.695 11.442 -48.221 1.00 92.81 93 VAL A C 1
ATOM 744 O O . VAL A 1 93 ? 31.962 11.718 -49.391 1.00 92.81 93 VAL A O 1
ATOM 747 N N . ASN A 1 94 ? 32.310 12.041 -47.197 1.00 92.50 94 ASN A N 1
ATOM 748 C CA . ASN A 1 94 ? 33.328 13.078 -47.385 1.00 92.50 94 ASN A CA 1
ATOM 749 C C . ASN A 1 94 ? 34.570 12.554 -48.120 1.00 92.50 94 ASN A C 1
ATOM 751 O O . ASN A 1 94 ? 35.145 13.268 -48.945 1.00 92.50 94 ASN A O 1
ATOM 755 N N . ARG A 1 95 ? 34.987 11.312 -47.841 1.00 93.56 95 ARG A N 1
ATOM 756 C CA . ARG A 1 95 ? 36.100 10.665 -48.546 1.00 93.56 95 ARG A CA 1
ATOM 757 C C . ARG A 1 95 ? 35.781 10.493 -50.031 1.00 93.56 95 ARG A C 1
ATOM 759 O O . ARG A 1 95 ? 36.571 10.939 -50.857 1.00 93.56 95 ARG A O 1
ATOM 766 N N . ILE A 1 96 ? 34.617 9.928 -50.356 1.00 93.12 96 ILE A N 1
ATOM 767 C CA . ILE A 1 96 ? 34.167 9.716 -51.741 1.00 93.12 96 ILE A CA 1
ATOM 768 C C . ILE A 1 96 ? 34.073 11.047 -52.494 1.00 93.12 96 ILE A C 1
ATOM 770 O O . ILE A 1 96 ? 34.554 11.154 -53.621 1.00 93.12 96 ILE A O 1
ATOM 774 N N . ALA A 1 97 ? 33.498 12.079 -51.870 1.00 91.06 97 ALA A N 1
ATOM 775 C CA . ALA A 1 97 ? 33.384 13.403 -52.476 1.00 91.06 97 ALA A CA 1
ATOM 776 C C . ALA A 1 97 ? 34.759 14.004 -52.809 1.00 91.06 97 ALA A C 1
ATOM 778 O O . ALA A 1 97 ? 34.939 14.573 -53.882 1.00 91.06 97 ALA A O 1
ATOM 779 N N . LYS A 1 98 ? 35.747 13.842 -51.920 1.00 91.50 98 LYS A N 1
ATOM 780 C CA . LYS A 1 98 ? 37.118 14.317 -52.146 1.00 91.50 98 LYS A CA 1
ATOM 781 C C . LYS A 1 98 ? 37.840 13.522 -53.236 1.00 91.50 98 LYS A C 1
ATOM 783 O O . LYS A 1 98 ? 38.534 14.121 -54.047 1.00 91.50 98 LYS A O 1
ATOM 788 N N . GLU A 1 99 ? 37.677 12.200 -53.252 1.00 90.69 99 GLU A N 1
ATOM 789 C CA . GLU A 1 99 ? 38.243 11.316 -54.282 1.00 90.69 99 GLU A CA 1
ATOM 790 C C . GLU A 1 99 ? 37.629 11.576 -55.667 1.00 90.69 99 GLU A C 1
ATOM 792 O O . GLU A 1 99 ? 38.321 11.430 -56.662 1.00 90.69 99 GLU A O 1
ATOM 797 N N . SER A 1 100 ? 36.369 12.016 -55.738 1.00 82.44 100 SER A N 1
ATOM 798 C CA . SER A 1 100 ? 35.679 12.330 -57.003 1.00 82.44 100 SER A CA 1
ATOM 799 C C . SER A 1 100 ? 36.030 13.708 -57.588 1.00 82.44 100 SER A C 1
ATOM 801 O O . SER A 1 100 ? 35.626 14.018 -58.705 1.00 82.44 100 SER A O 1
ATOM 803 N N . LEU A 1 101 ? 36.716 14.560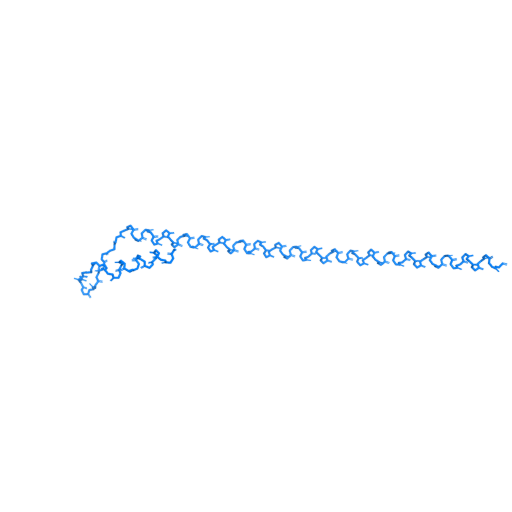 -56.819 1.00 76.75 101 LEU A N 1
ATOM 804 C CA . LEU A 1 101 ? 37.180 15.893 -57.234 1.00 76.75 101 LEU A CA 1
ATOM 805 C C . LEU A 1 101 ? 38.655 15.899 -57.686 1.00 76.75 101 LEU A C 1
ATOM 807 O O . LEU A 1 101 ? 39.159 16.955 -58.075 1.00 76.75 101 LEU A O 1
ATOM 811 N N . LEU A 1 102 ? 39.334 14.751 -57.587 1.00 58.34 102 LEU A N 1
ATOM 812 C CA . LEU A 1 102 ? 40.686 14.483 -58.091 1.00 58.34 102 LEU A CA 1
ATOM 813 C C . LEU A 1 102 ? 40.612 13.823 -59.472 1.00 58.34 102 LEU A C 1
ATOM 815 O O . LEU A 1 102 ? 41.497 14.141 -60.295 1.00 58.34 102 LEU A O 1
#

Sequence (102 aa):
MEEKIDLIKEKLSNGKSRFENGKTVVEVGLSDLNELLSLAYDINNYRLNALWNLEQTSKACKEYEMRNEKYEESLKLIKGVTNGVDNAIVKDVNRIAKESLL

Secondary structure (DSSP, 8-state):
-HHHHHHHHHHHHTS-EEEETTEEEE---HHHHHHHHHHHHHHHHHHHHHHHHHHHHHHHHHHHHHHHHHHHHHHHHHHHHHHHHHHHHHHHHHHHHHHTT-